Protein AF-A0A3M1KMG3-F1 (afdb_monomer)

Structure (mmCIF, N/CA/C/O backbone):
data_AF-A0A3M1KMG3-F1
#
_entry.id   AF-A0A3M1KMG3-F1
#
loop_
_atom_site.group_PDB
_atom_site.id
_atom_site.type_symbol
_atom_site.label_atom_id
_atom_site.label_alt_id
_atom_site.label_comp_id
_atom_site.label_asym_id
_atom_site.label_entity_id
_atom_site.label_seq_id
_atom_site.pdbx_PDB_ins_code
_atom_site.Cartn_x
_atom_site.Cartn_y
_atom_site.Cartn_z
_atom_site.occupancy
_atom_site.B_iso_or_equiv
_atom_site.auth_seq_id
_atom_site.auth_comp_id
_atom_site.auth_asym_id
_atom_site.auth_atom_id
_atom_site.pdbx_PDB_model_num
ATOM 1 N N . GLY A 1 1 ? -8.372 11.727 -10.328 1.00 74.56 1 GLY A N 1
ATOM 2 C CA . GLY A 1 1 ? -6.940 11.901 -10.640 1.00 74.56 1 GLY A CA 1
ATOM 3 C C . GLY A 1 1 ? -6.378 10.690 -11.360 1.00 74.56 1 GLY A C 1
ATOM 4 O O . GLY A 1 1 ? -6.313 10.718 -12.580 1.00 74.56 1 GLY A O 1
ATOM 5 N N . GLY A 1 2 ? -6.041 9.618 -10.631 1.00 82.12 2 GLY A N 1
ATOM 6 C CA . GLY A 1 2 ? -5.349 8.439 -11.186 1.00 82.12 2 GLY A CA 1
ATOM 7 C C . GLY A 1 2 ? -6.003 7.797 -12.419 1.00 82.12 2 GLY A C 1
ATOM 8 O O . GLY A 1 2 ? -5.312 7.538 -13.397 1.00 82.12 2 GLY A O 1
ATOM 9 N N . LEU A 1 3 ? -7.334 7.635 -12.431 1.00 86.25 3 LEU A N 1
ATOM 10 C CA . LEU A 1 3 ? -8.061 7.085 -13.588 1.00 86.25 3 LEU A CA 1
ATOM 11 C C . LEU A 1 3 ? -7.868 7.916 -14.868 1.00 86.25 3 LEU A C 1
ATOM 13 O O . LEU A 1 3 ? -7.639 7.359 -15.932 1.00 86.25 3 LEU A O 1
ATOM 17 N N . VAL A 1 4 ? -7.913 9.246 -14.764 1.00 91.81 4 VAL A N 1
ATOM 18 C CA . VAL A 1 4 ? -7.732 10.141 -15.920 1.00 91.81 4 VAL A CA 1
ATOM 19 C C . VAL A 1 4 ? -6.320 9.999 -16.490 1.00 91.81 4 VAL A C 1
ATOM 21 O O . VAL A 1 4 ? -6.155 9.910 -17.699 1.00 91.81 4 VAL A O 1
ATOM 24 N N . VAL A 1 5 ? -5.308 9.906 -15.622 1.00 92.19 5 VAL A N 1
ATOM 25 C CA . VAL A 1 5 ? -3.907 9.703 -16.029 1.00 92.19 5 VAL A CA 1
ATOM 26 C C . VAL A 1 5 ? -3.714 8.344 -16.710 1.00 92.19 5 VAL A C 1
ATOM 28 O O . VAL A 1 5 ? -3.019 8.256 -17.720 1.00 92.19 5 VAL A O 1
ATOM 31 N N . ALA A 1 6 ? -4.374 7.295 -16.207 1.00 91.88 6 ALA A N 1
ATOM 32 C CA . ALA A 1 6 ? -4.350 5.981 -16.841 1.00 91.88 6 ALA A CA 1
ATOM 33 C C . ALA A 1 6 ? -4.988 6.006 -18.240 1.00 91.88 6 ALA A C 1
ATOM 35 O O . ALA A 1 6 ? -4.397 5.491 -19.187 1.00 91.88 6 ALA A O 1
ATOM 36 N N . LEU A 1 7 ? -6.147 6.660 -18.386 1.00 94.19 7 LEU A N 1
ATOM 37 C CA . LEU A 1 7 ? -6.834 6.825 -19.673 1.00 94.19 7 LEU A CA 1
ATOM 38 C C . LEU A 1 7 ? -6.063 7.723 -20.655 1.00 94.19 7 LEU A C 1
ATOM 40 O O . LEU A 1 7 ? -6.199 7.559 -21.862 1.00 94.19 7 LEU A O 1
ATOM 44 N N . ALA A 1 8 ? -5.214 8.624 -20.156 1.00 94.56 8 ALA A N 1
ATOM 45 C CA . ALA A 1 8 ? -4.335 9.474 -20.962 1.00 94.56 8 ALA A CA 1
ATOM 46 C C . ALA A 1 8 ? -3.064 8.760 -21.474 1.00 94.56 8 ALA A C 1
ATOM 48 O O . ALA A 1 8 ? -2.167 9.416 -21.999 1.00 94.56 8 ALA A O 1
ATOM 49 N N . GLY A 1 9 ? -2.960 7.435 -21.308 1.00 94.75 9 GLY A N 1
ATOM 50 C CA . GLY A 1 9 ? -1.845 6.628 -21.818 1.00 94.75 9 GLY A CA 1
ATOM 51 C C . GLY A 1 9 ? -0.733 6.338 -20.806 1.00 94.75 9 GLY A C 1
ATOM 52 O O . GLY A 1 9 ? 0.271 5.735 -21.174 1.00 94.75 9 GLY A O 1
ATOM 53 N N . TRP A 1 10 ? -0.909 6.704 -19.531 1.00 95.00 10 TRP A N 1
ATOM 54 C CA . TRP A 1 10 ? 0.090 6.494 -18.473 1.00 95.00 10 TRP A CA 1
ATOM 55 C C . TRP A 1 10 ? -0.447 5.566 -17.370 1.00 95.00 10 TRP A C 1
ATOM 57 O O . TRP A 1 10 ? -0.607 5.991 -16.220 1.00 95.00 10 TRP A O 1
ATOM 67 N N . PRO A 1 11 ? -0.747 4.288 -17.680 1.00 93.50 11 PRO A N 1
ATOM 68 C CA . PRO A 1 11 ? -1.452 3.385 -16.769 1.00 93.50 11 PRO A CA 1
ATOM 69 C C . PRO A 1 11 ? -0.695 3.137 -15.463 1.00 93.50 11 PRO A C 1
ATOM 71 O O . PRO A 1 11 ? -1.305 3.158 -14.397 1.00 93.50 11 PRO A O 1
ATOM 74 N N . LEU A 1 12 ? 0.633 2.977 -15.516 1.00 94.44 12 LEU A N 1
ATOM 75 C CA . LEU A 1 12 ? 1.439 2.745 -14.316 1.00 94.44 12 LEU A CA 1
ATOM 76 C C . LEU A 1 12 ? 1.440 3.968 -13.386 1.00 94.44 12 LEU A C 1
ATOM 78 O O . LEU A 1 12 ? 1.314 3.819 -12.173 1.00 94.44 12 LEU A O 1
ATOM 82 N N . ILE A 1 13 ? 1.513 5.180 -13.939 1.00 94.88 13 ILE A N 1
ATOM 83 C CA . ILE A 1 13 ? 1.438 6.421 -13.155 1.00 94.88 13 ILE A CA 1
ATOM 84 C C . ILE A 1 13 ? 0.032 6.604 -12.571 1.00 94.88 13 ILE A C 1
ATOM 86 O O . ILE A 1 13 ? -0.115 6.948 -11.398 1.00 94.88 13 IL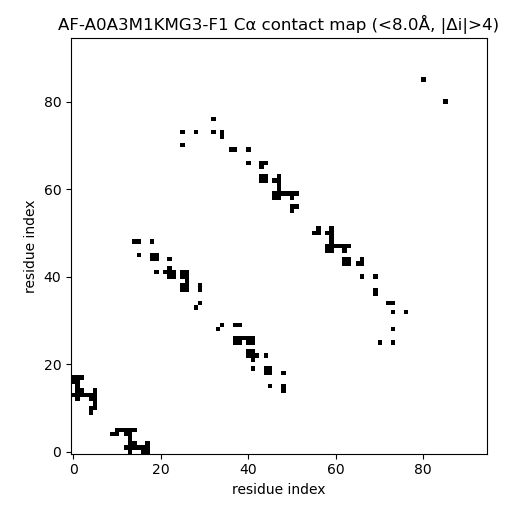E A O 1
ATOM 90 N N . GLY A 1 14 ? -1.009 6.320 -13.359 1.00 96.31 14 GLY A N 1
ATOM 91 C CA . GLY A 1 14 ? -2.395 6.354 -12.895 1.00 96.31 14 GLY A CA 1
ATOM 92 C C . GLY A 1 14 ? -2.658 5.381 -11.742 1.00 96.31 14 GLY A C 1
ATOM 93 O O . GLY A 1 14 ? -3.281 5.765 -10.747 1.00 96.31 14 GLY A O 1
ATOM 94 N N . LEU A 1 15 ? -2.117 4.160 -11.834 1.00 95.56 15 LEU A N 1
ATOM 95 C CA . LEU A 1 15 ? -2.139 3.163 -10.762 1.00 95.56 15 LEU A CA 1
ATOM 96 C C . LEU A 1 15 ? -1.401 3.665 -9.517 1.00 95.56 15 LEU A C 1
ATOM 98 O O . LEU A 1 15 ? -1.947 3.586 -8.421 1.00 95.56 15 LEU A O 1
ATOM 102 N N . GLY A 1 16 ? -0.204 4.233 -9.681 1.00 95.56 16 GLY A N 1
ATOM 103 C CA . GLY A 1 16 ? 0.562 4.818 -8.579 1.00 95.56 16 GLY A CA 1
ATOM 104 C C . GLY A 1 16 ? -0.225 5.901 -7.844 1.00 95.56 16 GLY A C 1
ATOM 105 O O . GLY A 1 16 ? -0.319 5.877 -6.620 1.00 95.56 16 GLY A O 1
ATOM 106 N N . GLY A 1 17 ? -0.894 6.791 -8.581 1.00 94.94 17 GLY A N 1
ATOM 107 C CA . GLY A 1 17 ? -1.774 7.803 -7.996 1.00 94.94 17 GLY A CA 1
ATOM 108 C C . GLY A 1 17 ? -2.923 7.201 -7.179 1.00 94.94 17 GLY A C 1
ATOM 109 O O . GLY A 1 17 ? -3.190 7.660 -6.069 1.00 94.94 17 GLY A O 1
ATOM 110 N N . ALA A 1 18 ? -3.582 6.154 -7.687 1.00 95.50 18 ALA A N 1
ATOM 111 C CA . ALA A 1 18 ? -4.628 5.452 -6.941 1.00 95.50 18 ALA A CA 1
ATOM 112 C C . ALA A 1 18 ? -4.072 4.788 -5.667 1.00 95.50 18 ALA A C 1
ATOM 114 O O . ALA A 1 18 ? -4.637 4.940 -4.582 1.00 95.50 18 ALA A O 1
ATOM 115 N N . LEU A 1 19 ? -2.925 4.118 -5.768 1.00 96.44 19 LEU A N 1
ATOM 116 C CA . LEU A 1 19 ? -2.268 3.459 -4.642 1.00 96.44 19 LEU A CA 1
ATOM 117 C C . LEU A 1 19 ? -1.813 4.448 -3.566 1.00 96.44 19 LEU A C 1
ATOM 119 O O . LEU A 1 19 ? -2.000 4.167 -2.388 1.00 96.44 19 LEU A O 1
ATOM 123 N N . VAL A 1 20 ? -1.309 5.626 -3.941 1.00 95.75 20 VAL A N 1
ATOM 124 C CA . VAL A 1 20 ? -0.979 6.700 -2.989 1.00 95.75 20 VAL A CA 1
ATOM 125 C C . VAL A 1 20 ? -2.227 7.161 -2.238 1.00 95.75 20 VAL A C 1
ATOM 127 O O . VAL A 1 20 ? -2.190 7.275 -1.013 1.00 95.75 20 VAL A O 1
ATOM 130 N N . THR A 1 21 ? -3.351 7.370 -2.935 1.00 95.50 21 THR A N 1
ATOM 131 C CA . THR A 1 21 ? -4.601 7.766 -2.265 1.00 95.50 21 THR A CA 1
ATOM 132 C C . THR A 1 21 ? -5.104 6.698 -1.295 1.00 95.50 21 THR A C 1
ATOM 134 O O . THR A 1 21 ? -5.471 7.020 -0.167 1.00 95.50 21 THR A O 1
ATOM 137 N N . LEU A 1 22 ? -5.059 5.423 -1.692 1.00 95.69 22 LEU A N 1
ATOM 138 C CA . LEU A 1 22 ? -5.482 4.309 -0.845 1.00 95.69 22 LEU A CA 1
ATOM 139 C C . LEU A 1 22 ? -4.518 4.082 0.329 1.00 95.69 22 LEU A C 1
ATOM 141 O O . LEU A 1 22 ? -4.959 3.841 1.448 1.00 95.69 22 LEU A O 1
ATOM 145 N N . GLY A 1 23 ? -3.208 4.196 0.104 1.00 96.25 23 GLY A N 1
ATOM 146 C CA . GLY A 1 23 ? -2.192 4.102 1.151 1.00 96.25 23 GLY A CA 1
ATOM 147 C C . GLY A 1 23 ? -2.350 5.206 2.194 1.00 96.25 23 GLY A C 1
ATOM 148 O O . GLY A 1 23 ? -2.354 4.920 3.390 1.00 96.25 23 GLY A O 1
ATOM 149 N N . GLY A 1 24 ? -2.565 6.449 1.749 1.00 95.62 24 GLY A N 1
ATOM 150 C CA . GLY A 1 24 ? -2.854 7.582 2.629 1.00 95.62 24 GLY A CA 1
ATOM 151 C C . GLY A 1 24 ? -4.150 7.401 3.424 1.00 95.62 24 GLY A C 1
ATOM 152 O O . GLY A 1 24 ? -4.177 7.680 4.622 1.00 95.62 24 GLY A O 1
ATOM 153 N N . LEU A 1 25 ? -5.199 6.864 2.792 1.00 94.81 25 LEU A N 1
ATOM 154 C CA . LEU A 1 25 ? -6.442 6.503 3.477 1.00 94.81 25 LEU A CA 1
ATOM 155 C C . LEU A 1 25 ? -6.195 5.444 4.562 1.00 94.81 25 LEU A C 1
ATOM 157 O O . LEU A 1 25 ? -6.604 5.642 5.702 1.00 94.81 25 LEU A O 1
ATOM 161 N N . GLY A 1 26 ? -5.469 4.369 4.245 1.00 95.06 26 GLY A N 1
ATOM 162 C CA . GLY A 1 26 ? -5.112 3.341 5.226 1.00 95.06 26 GLY A CA 1
ATOM 163 C C . GLY A 1 26 ? -4.330 3.904 6.416 1.00 95.06 26 GLY A C 1
ATOM 164 O O . GLY A 1 26 ? -4.666 3.617 7.563 1.00 95.06 26 GLY A O 1
ATOM 165 N N . TYR A 1 27 ? -3.349 4.773 6.156 1.00 95.69 27 TYR A N 1
ATOM 166 C CA . TYR A 1 27 ? -2.576 5.440 7.206 1.00 95.69 27 TYR A CA 1
ATOM 167 C C . TYR A 1 27 ? -3.442 6.329 8.108 1.00 95.69 27 TYR A C 1
ATOM 169 O O . TYR A 1 27 ? -3.312 6.282 9.328 1.00 95.69 27 TYR A O 1
ATOM 177 N N . LYS A 1 28 ? -4.365 7.112 7.537 1.00 93.25 28 LYS A N 1
ATOM 178 C CA . LYS A 1 28 ? -5.302 7.928 8.324 1.00 93.25 28 LYS A CA 1
ATOM 179 C C . LYS A 1 28 ? -6.166 7.048 9.231 1.00 93.25 28 LYS A C 1
ATOM 181 O O . LYS A 1 28 ? -6.275 7.308 10.426 1.00 93.25 28 LYS A O 1
ATOM 186 N N . GLU A 1 29 ? -6.766 6.004 8.666 1.00 92.44 29 GLU A N 1
ATOM 187 C CA . GLU A 1 29 ? -7.710 5.137 9.376 1.00 92.44 29 GLU A CA 1
ATOM 188 C C . GLU A 1 29 ? -7.026 4.244 10.428 1.00 92.44 29 GLU A C 1
ATOM 190 O O . GLU A 1 29 ? -7.682 3.776 11.361 1.00 92.44 29 GLU A O 1
ATOM 195 N N . TYR A 1 30 ? -5.700 4.069 10.370 1.00 91.75 30 TYR A N 1
ATOM 196 C CA . TYR A 1 30 ? -4.938 3.473 11.473 1.00 91.75 30 TYR A CA 1
ATOM 197 C C . TYR A 1 30 ? -5.159 4.219 12.796 1.00 91.75 30 TYR A C 1
ATOM 199 O O . TYR A 1 30 ? -5.275 3.580 13.840 1.00 91.75 30 TYR A O 1
ATOM 207 N N . HIS A 1 31 ? -5.299 5.547 12.779 1.00 88.44 31 HIS A N 1
ATOM 208 C CA . HIS A 1 31 ? -5.580 6.306 13.999 1.00 88.44 31 HIS A CA 1
ATOM 209 C C . HIS A 1 31 ? -6.984 6.040 14.564 1.00 88.44 31 HIS A C 1
ATOM 211 O O . HIS A 1 31 ? -7.177 6.153 15.774 1.00 88.44 31 HIS A O 1
ATOM 217 N N . CYS A 1 32 ? -7.933 5.645 13.712 1.00 86.88 32 CYS A N 1
ATOM 218 C CA . CYS A 1 32 ? -9.305 5.322 14.097 1.00 86.88 32 CYS A CA 1
ATOM 219 C C . CYS A 1 32 ? -9.427 3.883 14.623 1.00 86.88 32 CYS A C 1
ATOM 221 O O . CYS A 1 32 ? -9.955 3.671 15.711 1.00 86.88 32 CYS A O 1
ATOM 223 N N . PHE A 1 33 ? -8.904 2.895 13.888 1.00 89.25 33 PHE A N 1
ATOM 224 C CA . PHE A 1 33 ? -9.109 1.470 14.196 1.00 89.25 33 PHE A CA 1
ATOM 225 C C . PHE A 1 33 ? -7.926 0.782 14.877 1.00 89.25 33 PHE A C 1
ATOM 227 O O . PHE A 1 33 ? -8.083 -0.313 15.411 1.00 89.25 33 PHE A O 1
ATOM 234 N N . ARG A 1 34 ? -6.731 1.386 14.830 1.00 90.12 34 ARG A N 1
ATOM 235 C CA . ARG A 1 34 ? -5.475 0.840 15.376 1.00 90.12 34 ARG A CA 1
ATOM 236 C C . ARG A 1 34 ? -5.157 -0.585 14.902 1.00 90.12 34 ARG A C 1
ATOM 238 O O . ARG A 1 34 ? -4.565 -1.369 15.640 1.00 90.12 34 ARG A O 1
ATOM 245 N N . VAL A 1 35 ? -5.522 -0.920 13.660 1.00 91.12 35 VAL A N 1
ATOM 246 C CA . VAL A 1 35 ? -5.192 -2.214 13.038 1.00 91.12 35 VAL A CA 1
ATOM 247 C C . VAL A 1 35 ? -3.663 -2.350 12.943 1.00 91.12 35 VAL A C 1
ATOM 249 O O . VAL A 1 35 ? -3.024 -1.518 12.289 1.00 91.12 35 VAL A O 1
ATOM 252 N N . PRO A 1 36 ? -3.047 -3.377 13.559 1.00 92.44 36 PRO A N 1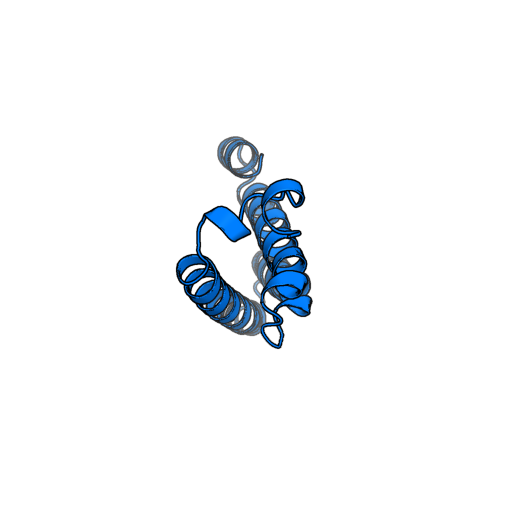
ATOM 253 C CA . PRO A 1 36 ? -1.602 -3.565 13.507 1.00 92.44 36 PRO A CA 1
ATOM 254 C C . PRO A 1 36 ? -1.090 -3.654 12.066 1.00 92.44 36 PRO A C 1
ATOM 256 O O . PRO A 1 36 ? -1.676 -4.328 11.224 1.00 92.44 36 PRO A O 1
ATOM 259 N N . GLY A 1 37 ? 0.008 -2.957 11.774 1.00 93.25 37 GLY A N 1
ATOM 260 C CA . GLY A 1 37 ? 0.618 -2.941 10.440 1.00 93.25 37 GLY A CA 1
ATOM 261 C C . GLY A 1 37 ? -0.035 -1.986 9.434 1.00 93.25 37 GLY A C 1
ATOM 262 O O . GLY A 1 37 ? 0.617 -1.632 8.456 1.00 93.25 37 GLY A O 1
ATOM 263 N N . LEU A 1 38 ? -1.244 -1.474 9.690 1.00 94.00 38 LEU A N 1
ATOM 264 C CA . LEU A 1 38 ? -1.929 -0.549 8.776 1.00 94.00 38 LEU A CA 1
ATOM 265 C C . LEU A 1 38 ? -1.216 0.814 8.656 1.00 94.00 38 LEU A C 1
ATOM 267 O O . LEU A 1 38 ? -1.258 1.446 7.605 1.00 94.00 38 LEU A O 1
ATOM 271 N N . GLN A 1 39 ? -0.458 1.235 9.674 1.00 95.62 39 GLN A N 1
ATOM 272 C CA . GLN A 1 39 ? 0.446 2.394 9.580 1.00 95.62 39 GLN A CA 1
ATOM 273 C C . GLN A 1 39 ? 1.537 2.235 8.501 1.00 95.62 39 GLN A C 1
ATOM 275 O O . GLN A 1 39 ? 2.076 3.223 8.013 1.00 95.62 39 GLN A O 1
ATOM 280 N N . LEU A 1 40 ? 1.858 0.997 8.107 1.00 97.25 40 LEU A N 1
ATOM 281 C CA . LEU A 1 40 ? 2.811 0.687 7.038 1.00 97.25 40 LEU A CA 1
ATOM 282 C C . LEU A 1 40 ? 2.123 0.515 5.674 1.00 97.25 40 LEU A C 1
ATOM 284 O O . LEU A 1 40 ? 2.800 0.218 4.692 1.00 97.25 40 LEU A O 1
ATOM 288 N N . GLN A 1 41 ? 0.805 0.726 5.576 1.00 97.25 41 GLN A N 1
ATOM 289 C CA . GLN A 1 41 ? 0.068 0.603 4.316 1.00 97.25 41 GLN A CA 1
ATOM 290 C C . GLN A 1 41 ? 0.689 1.418 3.169 1.00 97.25 41 GLN A C 1
ATOM 292 O O . GLN A 1 41 ? 0.854 0.841 2.093 1.00 97.25 41 GLN A O 1
ATOM 297 N N . PRO A 1 42 ? 1.103 2.695 3.362 1.00 97.25 42 PRO A N 1
ATOM 298 C CA . PRO A 1 42 ? 1.767 3.467 2.309 1.00 97.25 42 PRO A CA 1
ATOM 299 C C . PRO A 1 42 ? 3.050 2.807 1.791 1.00 97.25 42 PRO A C 1
ATOM 301 O O . PRO A 1 42 ? 3.332 2.860 0.596 1.00 97.25 42 PRO A O 1
ATOM 304 N N . LEU A 1 43 ? 3.812 2.157 2.675 1.00 97.94 43 LEU A N 1
ATOM 305 C CA . LEU A 1 43 ? 5.050 1.476 2.309 1.00 97.94 43 LEU A CA 1
ATOM 306 C C . LEU A 1 43 ? 4.761 0.237 1.457 1.00 97.94 43 LEU A C 1
ATOM 308 O O . LEU A 1 43 ? 5.383 0.062 0.412 1.00 97.94 43 LEU A O 1
ATOM 312 N N . TRP A 1 44 ? 3.796 -0.598 1.855 1.00 97.81 44 TRP A N 1
ATOM 313 C CA . TRP A 1 44 ? 3.452 -1.809 1.103 1.00 97.81 44 TRP A CA 1
ATOM 314 C C . TRP A 1 44 ? 2.926 -1.498 -0.297 1.00 97.81 44 TRP A C 1
ATOM 316 O O . TRP A 1 44 ? 3.348 -2.132 -1.263 1.00 97.81 44 TRP A O 1
ATOM 326 N N . VAL A 1 45 ? 2.070 -0.481 -0.440 1.00 97.69 45 VAL A N 1
ATOM 327 C CA . VAL A 1 45 ? 1.580 -0.073 -1.766 1.00 97.69 45 VAL A CA 1
ATOM 328 C C . VAL A 1 45 ? 2.676 0.570 -2.622 1.00 97.69 45 VAL A C 1
ATOM 330 O O . VAL A 1 45 ? 2.679 0.369 -3.835 1.00 97.69 45 VAL A O 1
ATOM 333 N N . ALA A 1 46 ? 3.634 1.284 -2.016 1.00 97.12 46 ALA A N 1
ATOM 334 C CA . ALA A 1 46 ? 4.789 1.837 -2.724 1.00 97.12 46 ALA A CA 1
ATOM 335 C C . ALA A 1 46 ? 5.747 0.739 -3.213 1.00 97.12 46 ALA A C 1
ATOM 337 O O . ALA A 1 46 ? 6.189 0.785 -4.359 1.00 97.12 46 ALA A O 1
ATOM 338 N N . LEU A 1 47 ? 6.023 -0.272 -2.380 1.00 97.44 47 LEU A N 1
ATOM 339 C CA . LEU A 1 47 ? 6.835 -1.435 -2.751 1.00 97.44 47 LEU A CA 1
ATOM 340 C C . LEU A 1 47 ? 6.168 -2.270 -3.846 1.00 97.44 47 LEU A C 1
ATOM 342 O O . LEU A 1 47 ? 6.839 -2.680 -4.789 1.00 97.44 47 LEU A O 1
ATOM 346 N N . PHE A 1 48 ? 4.851 -2.476 -3.752 1.00 97.69 48 PHE A N 1
ATOM 347 C CA . PHE A 1 48 ? 4.081 -3.122 -4.811 1.00 97.69 48 PHE A CA 1
ATOM 348 C C . PHE A 1 48 ? 4.213 -2.349 -6.126 1.00 97.69 48 PHE A C 1
ATOM 350 O O . PHE A 1 48 ? 4.642 -2.916 -7.123 1.00 97.69 48 PHE A O 1
ATOM 357 N N . TRP A 1 49 ? 3.915 -1.047 -6.118 1.00 97.44 49 TRP A N 1
ATOM 358 C CA . TRP A 1 49 ? 3.967 -0.213 -7.318 1.00 97.44 49 TRP A CA 1
ATOM 359 C C . TRP A 1 49 ? 5.367 -0.132 -7.936 1.00 97.44 49 TRP A C 1
ATOM 361 O O . TRP A 1 49 ? 5.499 -0.259 -9.150 1.00 97.44 49 TRP A O 1
ATOM 371 N N . GLY A 1 50 ? 6.405 0.050 -7.114 1.00 95.94 50 GLY A N 1
ATOM 372 C CA . GLY A 1 50 ? 7.797 0.126 -7.563 1.00 95.94 50 GLY A CA 1
ATOM 373 C C . GLY A 1 50 ? 8.357 -1.211 -8.052 1.00 95.94 50 GLY A C 1
ATOM 374 O O . GLY A 1 50 ? 9.247 -1.220 -8.898 1.00 95.94 50 GLY A O 1
ATOM 375 N N . GLY A 1 51 ? 7.816 -2.336 -7.575 1.00 95.69 51 GLY A N 1
ATOM 376 C CA . GLY A 1 51 ? 8.181 -3.672 -8.043 1.00 95.69 51 GLY A CA 1
ATOM 377 C C . GLY A 1 51 ? 7.703 -3.978 -9.465 1.00 95.69 51 GLY A C 1
ATOM 378 O O . GLY A 1 51 ? 8.393 -4.701 -10.182 1.00 95.69 51 GLY A O 1
ATOM 379 N N . LEU A 1 52 ? 6.580 -3.387 -9.898 1.00 94.88 52 LEU A N 1
ATOM 380 C CA . LEU A 1 52 ? 5.995 -3.613 -11.226 1.00 94.88 52 LEU A CA 1
ATOM 381 C C . LEU A 1 52 ? 6.919 -3.205 -12.394 1.00 94.88 52 LEU A C 1
ATOM 383 O O . LEU A 1 52 ? 7.177 -4.054 -13.242 1.00 94.88 52 LEU A O 1
ATOM 387 N N . PRO A 1 53 ? 7.448 -1.963 -12.485 1.00 94.69 53 PRO A N 1
ATOM 388 C CA . PRO A 1 53 ? 8.320 -1.574 -13.599 1.00 94.69 53 PRO A CA 1
ATOM 389 C C . PRO A 1 53 ? 9.685 -2.270 -13.583 1.00 94.69 53 PRO A C 1
ATOM 391 O O . PRO A 1 53 ? 10.361 -2.295 -14.606 1.00 94.69 53 PRO A O 1
ATOM 394 N N . LEU A 1 54 ? 10.102 -2.798 -12.430 1.00 93.94 54 LEU A N 1
ATOM 395 C CA . LEU A 1 54 ? 11.382 -3.484 -12.250 1.00 93.94 54 LEU A CA 1
ATOM 396 C C . LEU A 1 54 ? 11.277 -5.005 -12.447 1.00 93.94 54 LEU A C 1
ATOM 398 O O . LEU A 1 54 ? 12.275 -5.702 -12.288 1.00 93.94 54 LEU A O 1
ATOM 402 N N . ASP A 1 55 ? 10.076 -5.512 -12.744 1.00 91.38 55 ASP A N 1
ATOM 403 C CA . ASP A 1 55 ? 9.763 -6.937 -12.905 1.00 91.38 55 ASP A CA 1
ATOM 404 C C . ASP A 1 55 ? 10.184 -7.813 -11.704 1.00 91.38 55 ASP A C 1
ATOM 406 O O . ASP A 1 55 ? 10.469 -9.010 -11.804 1.00 91.38 55 ASP A O 1
ATOM 410 N N . VAL A 1 56 ? 10.203 -7.223 -10.502 1.00 95.31 56 VAL A N 1
ATOM 411 C CA . VAL A 1 56 ? 10.544 -7.938 -9.266 1.00 95.31 56 VAL A CA 1
ATOM 412 C C . VAL A 1 56 ? 9.291 -8.653 -8.767 1.00 95.31 56 VAL A C 1
ATOM 414 O O . VAL A 1 56 ? 8.597 -8.203 -7.849 1.00 95.31 56 VAL A O 1
ATOM 417 N N 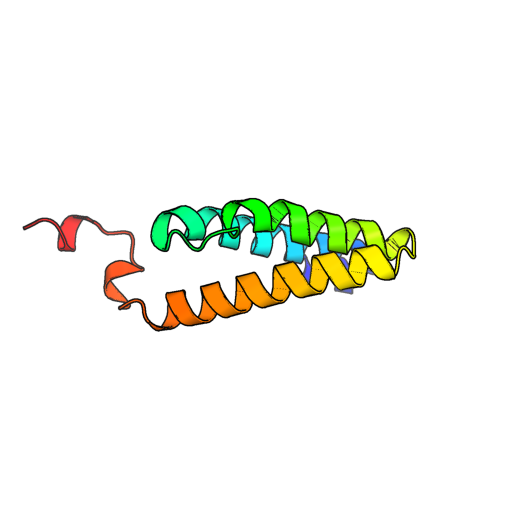. THR A 1 57 ? 8.985 -9.781 -9.408 1.00 93.25 57 THR A N 1
ATOM 418 C CA . THR A 1 57 ? 7.732 -10.527 -9.215 1.00 93.25 57 THR A CA 1
ATOM 419 C C . THR A 1 57 ? 7.518 -10.934 -7.754 1.00 93.25 57 THR A C 1
ATOM 421 O O . THR A 1 57 ? 6.450 -10.692 -7.196 1.00 93.25 57 THR A O 1
ATOM 424 N N . ALA A 1 58 ? 8.541 -11.484 -7.091 1.00 94.88 58 ALA A N 1
ATOM 425 C CA . ALA A 1 58 ? 8.424 -11.929 -5.699 1.00 94.88 58 ALA A CA 1
ATOM 426 C C . ALA A 1 58 ? 8.102 -10.775 -4.730 1.00 94.88 58 ALA A C 1
ATOM 428 O O . ALA A 1 58 ? 7.228 -10.915 -3.873 1.00 94.88 58 ALA A O 1
ATOM 429 N N . LEU A 1 59 ? 8.761 -9.620 -4.896 1.00 94.75 59 LEU A N 1
ATOM 430 C CA . LEU A 1 59 ? 8.504 -8.419 -4.094 1.00 94.75 59 LEU A CA 1
ATOM 431 C C . LEU A 1 59 ? 7.086 -7.897 -4.330 1.00 94.75 59 LEU A C 1
ATOM 433 O O . LEU A 1 59 ? 6.372 -7.609 -3.372 1.00 94.75 59 LEU A O 1
ATOM 437 N N . SER A 1 60 ? 6.681 -7.808 -5.597 1.00 95.56 60 SER A N 1
ATOM 438 C CA . SER A 1 60 ? 5.361 -7.308 -5.984 1.00 95.56 60 SER A CA 1
ATOM 439 C C . SER A 1 60 ? 4.253 -8.186 -5.405 1.00 95.56 60 SER A C 1
ATOM 441 O O . SER A 1 60 ? 3.312 -7.679 -4.801 1.00 95.56 60 SER A O 1
ATOM 443 N N . ILE A 1 61 ? 4.390 -9.511 -5.499 1.00 96.88 61 ILE A N 1
ATOM 444 C CA . ILE A 1 61 ? 3.418 -10.449 -4.926 1.00 96.88 61 ILE A CA 1
ATOM 445 C C . ILE A 1 61 ? 3.359 -10.306 -3.404 1.00 96.88 61 ILE A C 1
ATOM 447 O O . ILE A 1 61 ? 2.270 -10.158 -2.853 1.00 96.88 61 ILE A O 1
ATOM 451 N N . ALA A 1 62 ? 4.506 -10.312 -2.721 1.00 97.75 62 ALA A N 1
ATOM 452 C CA . ALA A 1 62 ? 4.543 -10.233 -1.263 1.00 97.75 62 ALA A CA 1
ATOM 453 C C . ALA A 1 62 ? 3.962 -8.906 -0.741 1.00 97.75 62 ALA A C 1
ATOM 455 O O . ALA A 1 62 ? 3.080 -8.908 0.120 1.00 97.75 62 ALA A O 1
ATOM 456 N N . ALA A 1 63 ? 4.410 -7.775 -1.291 1.00 97.44 63 ALA A N 1
ATOM 457 C CA . ALA A 1 63 ? 3.945 -6.450 -0.891 1.00 97.44 63 ALA A CA 1
ATOM 458 C C . ALA A 1 63 ? 2.464 -6.231 -1.241 1.00 97.44 63 ALA A C 1
ATOM 460 O O . ALA A 1 63 ? 1.706 -5.710 -0.422 1.00 97.44 63 ALA A O 1
ATOM 461 N N . GLY A 1 64 ? 2.034 -6.681 -2.425 1.00 97.56 64 GLY A N 1
ATOM 462 C CA . GLY A 1 64 ? 0.642 -6.610 -2.864 1.00 97.56 64 GLY A CA 1
ATOM 463 C C . GLY A 1 64 ? -0.290 -7.456 -1.997 1.00 97.56 64 GLY A C 1
ATOM 464 O O . GLY A 1 64 ? -1.346 -6.975 -1.589 1.00 97.56 64 GLY A O 1
ATOM 465 N N . ALA A 1 65 ? 0.114 -8.681 -1.646 1.00 98.12 65 ALA A N 1
ATOM 466 C CA . ALA A 1 65 ? -0.660 -9.557 -0.768 1.00 98.12 65 ALA A CA 1
ATOM 467 C C . ALA A 1 65 ? -0.822 -8.956 0.637 1.00 98.12 65 ALA A C 1
ATOM 469 O O . ALA A 1 65 ? -1.935 -8.919 1.163 1.00 98.12 65 ALA A O 1
ATOM 470 N N . LEU A 1 66 ? 0.260 -8.427 1.221 1.00 97.75 66 LEU A N 1
ATOM 471 C CA . LEU A 1 66 ? 0.210 -7.759 2.525 1.00 97.75 66 LEU A CA 1
ATOM 472 C C . LEU A 1 66 ? -0.697 -6.522 2.495 1.00 97.75 66 LEU A C 1
ATOM 474 O O . LEU A 1 66 ? -1.565 -6.380 3.358 1.00 97.75 66 LEU A O 1
ATOM 478 N N . ALA A 1 67 ? -0.555 -5.666 1.478 1.00 97.69 67 ALA A N 1
ATOM 479 C CA . ALA A 1 67 ? -1.416 -4.499 1.308 1.00 97.69 67 ALA A CA 1
ATOM 480 C C . ALA A 1 67 ? -2.895 -4.894 1.152 1.00 97.69 67 ALA A C 1
ATOM 482 O O . ALA A 1 67 ? -3.763 -4.272 1.766 1.00 97.69 67 ALA A O 1
ATOM 483 N N . ALA A 1 68 ? -3.191 -5.937 0.371 1.00 97.88 68 ALA A N 1
ATOM 484 C CA . ALA A 1 68 ? -4.551 -6.419 0.147 1.00 97.88 68 ALA A CA 1
ATOM 485 C C . ALA A 1 68 ? -5.197 -6.960 1.431 1.00 97.88 68 ALA A C 1
ATOM 487 O O . ALA A 1 68 ? -6.338 -6.607 1.732 1.00 97.88 68 ALA A O 1
ATOM 488 N N . VAL A 1 69 ? -4.468 -7.758 2.219 1.00 98.19 69 VAL A N 1
ATOM 489 C CA . VAL A 1 69 ? -4.954 -8.264 3.514 1.00 98.19 69 VAL A CA 1
ATOM 490 C C . VAL A 1 69 ? -5.260 -7.109 4.465 1.00 98.19 69 VAL A C 1
ATOM 492 O O . VAL A 1 69 ? -6.335 -7.075 5.061 1.00 98.19 69 VAL A O 1
ATOM 495 N N . LEU A 1 70 ? -4.361 -6.129 4.573 1.00 97.31 70 LEU A N 1
ATOM 496 C CA . LEU A 1 70 ? -4.567 -4.963 5.432 1.00 97.31 70 LEU A CA 1
ATOM 497 C C . LEU A 1 70 ? -5.760 -4.107 4.981 1.00 97.31 70 LEU A C 1
ATOM 499 O O . LEU A 1 70 ? -6.547 -3.676 5.824 1.00 97.31 70 LEU A O 1
ATOM 503 N N . PHE A 1 71 ? -5.953 -3.914 3.671 1.00 97.44 71 PHE A N 1
ATOM 504 C CA . PHE A 1 71 ? -7.143 -3.232 3.154 1.00 97.44 71 PHE A CA 1
ATOM 505 C C . PHE A 1 71 ? -8.427 -4.004 3.435 1.00 97.44 71 PHE A C 1
ATOM 507 O O . PHE A 1 71 ? -9.427 -3.385 3.785 1.00 97.44 71 PHE A O 1
ATOM 514 N N . LEU A 1 72 ? -8.415 -5.333 3.320 1.00 97.50 72 LEU A N 1
ATOM 515 C CA . LEU A 1 72 ? -9.580 -6.155 3.635 1.00 97.50 72 LEU A CA 1
ATOM 516 C C . LEU A 1 72 ? -9.950 -6.038 5.118 1.00 97.50 72 LEU A C 1
ATOM 518 O O . LEU A 1 72 ? -11.115 -5.819 5.447 1.00 97.50 72 LEU A O 1
ATOM 522 N N . VAL A 1 73 ? -8.961 -6.128 6.010 1.00 96.62 73 VAL A N 1
ATOM 523 C CA . VAL A 1 73 ? -9.174 -5.950 7.454 1.00 96.62 73 VAL A CA 1
ATOM 524 C C . VAL A 1 73 ? -9.716 -4.552 7.751 1.00 96.62 73 VAL A C 1
ATOM 526 O O . VAL A 1 73 ? -10.688 -4.425 8.495 1.00 96.62 73 VAL A O 1
ATOM 529 N N . LEU A 1 74 ? -9.144 -3.510 7.136 1.00 95.19 74 LEU A N 1
ATOM 530 C CA . LEU A 1 74 ? -9.639 -2.141 7.269 1.00 95.19 74 LEU A CA 1
ATOM 531 C C . LEU A 1 74 ? -11.074 -1.995 6.747 1.00 95.19 74 LEU A C 1
ATOM 533 O O . LEU A 1 74 ? -11.891 -1.374 7.416 1.00 95.19 74 LEU A O 1
ATOM 537 N N . ALA A 1 75 ? -11.406 -2.569 5.590 1.00 95.06 75 ALA A N 1
ATOM 538 C CA . ALA A 1 75 ? -12.751 -2.504 5.022 1.00 95.06 75 ALA A CA 1
ATOM 539 C C . ALA A 1 75 ? -13.783 -3.149 5.958 1.00 95.06 75 ALA A C 1
ATOM 541 O O . ALA A 1 75 ? -14.827 -2.561 6.228 1.00 95.06 75 ALA A O 1
ATOM 542 N N . ILE A 1 76 ? -13.453 -4.312 6.531 1.00 95.31 76 ILE A N 1
ATOM 543 C CA . ILE A 1 76 ? -14.295 -4.982 7.529 1.00 95.31 76 ILE A CA 1
ATOM 544 C C . ILE A 1 76 ? -14.447 -4.113 8.784 1.00 95.31 76 ILE A C 1
ATOM 546 O O . ILE A 1 76 ? -15.555 -3.985 9.304 1.00 95.31 76 ILE A O 1
ATOM 550 N N . ALA A 1 77 ? -13.361 -3.508 9.274 1.00 91.38 77 ALA A N 1
ATOM 551 C CA . ALA A 1 77 ? -13.405 -2.616 10.432 1.00 91.38 77 ALA A CA 1
ATOM 552 C C . ALA A 1 77 ? -14.273 -1.375 10.162 1.00 91.38 77 ALA A C 1
ATOM 554 O O . ALA A 1 77 ? -15.118 -1.031 10.987 1.00 91.38 77 ALA A O 1
ATOM 555 N N . LYS A 1 78 ? -14.134 -0.769 8.977 1.00 90.00 78 LYS A N 1
ATOM 556 C CA . LYS A 1 78 ? -14.916 0.391 8.538 1.00 90.00 78 LYS A CA 1
ATOM 557 C C . LYS A 1 78 ? -16.399 0.058 8.390 1.00 90.00 78 LYS A C 1
ATOM 559 O O . LYS A 1 78 ? -17.226 0.839 8.829 1.00 90.00 78 LYS A O 1
ATOM 564 N N . TRP A 1 79 ? -16.757 -1.111 7.859 1.00 91.50 79 TRP A N 1
ATOM 565 C CA . TRP A 1 79 ? -18.163 -1.535 7.762 1.00 91.50 79 TRP A CA 1
ATOM 566 C C . TRP A 1 79 ? -18.827 -1.818 9.107 1.00 91.50 79 TRP A C 1
ATOM 568 O O . TRP A 1 79 ? -20.04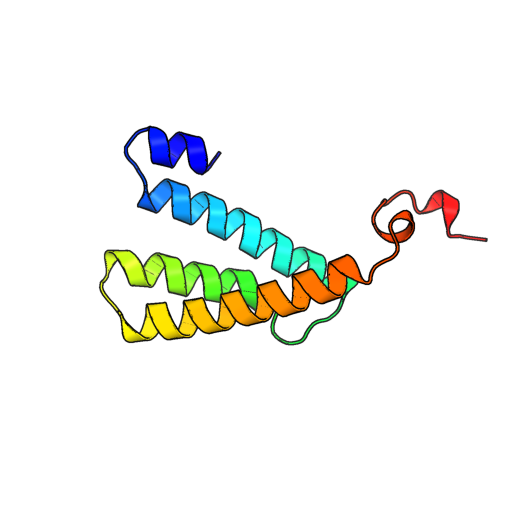3 -1.709 9.222 1.00 91.50 79 TRP A O 1
ATOM 578 N N . ARG A 1 80 ? -18.047 -2.198 10.121 1.00 89.12 80 ARG A N 1
ATOM 579 C CA . ARG A 1 80 ? -18.554 -2.386 11.487 1.00 89.12 80 ARG A CA 1
ATOM 580 C C . ARG A 1 80 ? -18.704 -1.065 12.244 1.00 89.12 80 ARG A C 1
ATOM 582 O O . ARG A 1 80 ? -19.284 -1.069 13.326 1.00 89.12 80 ARG A O 1
ATOM 589 N N . MET A 1 81 ? -18.173 0.032 11.705 1.00 84.88 81 MET A N 1
ATOM 590 C CA . MET A 1 81 ? -18.268 1.355 12.305 1.00 84.88 81 MET A CA 1
ATOM 591 C C . MET A 1 81 ? -19.667 1.944 12.065 1.00 84.88 81 MET A C 1
ATOM 593 O O . MET A 1 81 ? -20.102 2.015 10.914 1.00 84.88 81 MET A O 1
ATOM 597 N N . PRO A 1 82 ? -20.378 2.380 13.117 1.00 82.25 82 PRO A N 1
ATOM 598 C CA . PRO A 1 82 ? -21.638 3.095 12.962 1.00 82.25 82 PRO A CA 1
ATOM 599 C C . PRO A 1 82 ? -21.422 4.442 12.241 1.00 82.25 82 PRO A C 1
ATOM 601 O O . PRO A 1 82 ? -20.403 5.106 12.437 1.00 82.25 82 PRO A O 1
ATOM 604 N N . LEU A 1 83 ? -22.356 4.818 11.361 1.00 72.12 83 LEU A N 1
ATOM 605 C CA . LEU A 1 83 ? -22.198 5.937 10.415 1.00 72.12 83 LEU A CA 1
ATOM 606 C C . LEU A 1 83 ? -22.057 7.308 11.099 1.00 72.12 83 LEU A C 1
ATOM 608 O O . LEU A 1 83 ? -21.421 8.215 10.571 1.00 72.12 83 LEU A O 1
ATOM 612 N N . ASP A 1 84 ? -22.650 7.454 12.275 1.00 71.69 84 ASP A N 1
ATOM 613 C CA . ASP A 1 84 ? -22.568 8.634 13.127 1.00 71.69 84 ASP A CA 1
ATOM 614 C C . ASP A 1 84 ? -21.107 8.917 13.531 1.00 71.69 84 ASP A C 1
ATOM 616 O O . ASP A 1 84 ? -20.622 10.036 13.349 1.00 71.69 84 ASP A O 1
ATOM 620 N N . TYR A 1 85 ? -20.342 7.894 13.911 1.00 66.62 85 TYR A N 1
ATOM 621 C CA . TYR A 1 85 ? -18.919 8.052 14.229 1.00 66.62 85 TYR A CA 1
ATOM 622 C C . TYR A 1 85 ? -18.029 8.380 13.014 1.00 66.62 85 TYR A C 1
ATOM 624 O O . TYR A 1 85 ? -16.897 8.833 13.199 1.00 66.62 85 TYR A O 1
ATOM 632 N N . ASP A 1 86 ? -18.486 8.123 11.782 1.00 68.06 86 ASP A N 1
ATOM 633 C CA . ASP A 1 86 ? -17.727 8.413 10.552 1.00 68.06 86 ASP A CA 1
ATOM 634 C C . ASP A 1 86 ? -17.778 9.911 10.178 1.00 68.06 86 ASP A C 1
ATOM 636 O O . ASP A 1 86 ? -16.916 10.427 9.462 1.00 68.06 86 ASP A O 1
ATOM 640 N N . ILE A 1 87 ? -18.762 10.647 10.708 1.00 63.12 87 ILE A N 1
ATOM 641 C CA . ILE A 1 87 ? -18.939 12.084 10.483 1.00 63.12 87 ILE A CA 1
ATOM 642 C C . ILE A 1 87 ? -18.182 12.851 11.572 1.00 63.12 87 ILE A C 1
ATOM 644 O O . ILE A 1 87 ? -18.534 12.815 12.746 1.00 63.12 87 ILE A O 1
ATOM 648 N N . GLY A 1 88 ? -17.157 13.607 11.173 1.00 56.41 88 G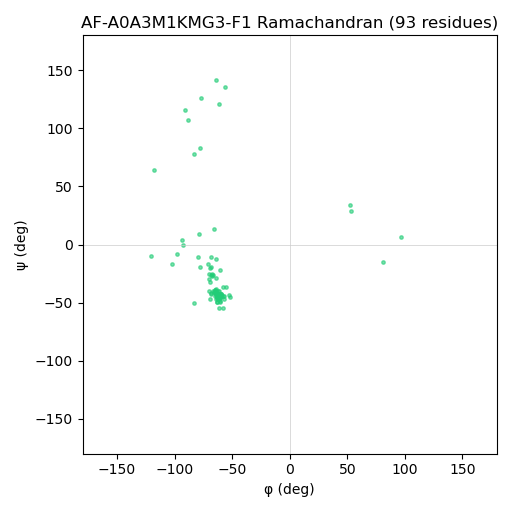LY A N 1
ATOM 649 C CA . GLY A 1 88 ? -16.284 14.380 12.070 1.00 56.41 88 GLY A CA 1
ATOM 650 C C . GLY A 1 88 ? -16.934 15.549 12.828 1.00 56.41 88 GLY A C 1
ATOM 651 O O . GLY A 1 88 ? -16.209 16.377 13.379 1.00 56.41 88 GLY A O 1
ATOM 652 N N . ASP A 1 89 ? -18.266 15.642 12.866 1.00 54.03 89 ASP A N 1
ATOM 653 C CA . ASP A 1 89 ? -18.975 16.616 13.693 1.00 54.03 89 ASP A CA 1
ATOM 654 C C . ASP A 1 89 ? -19.006 16.138 15.150 1.00 54.03 89 ASP A C 1
ATOM 656 O O . ASP A 1 89 ? -19.962 15.526 15.627 1.00 54.03 89 ASP A O 1
ATOM 660 N N . LYS A 1 90 ? -17.914 16.415 15.867 1.00 55.69 90 LYS A N 1
ATOM 661 C CA . LYS A 1 90 ? -17.764 16.053 17.281 1.00 55.69 90 LYS A CA 1
ATOM 662 C C . LYS A 1 90 ? -18.760 16.762 18.211 1.00 55.69 90 LYS A C 1
ATOM 664 O O . LYS A 1 90 ? -18.929 16.305 19.336 1.00 55.69 90 LYS A O 1
ATOM 669 N N . SER A 1 91 ? -19.469 17.799 17.742 1.00 58.41 91 SER A N 1
ATOM 670 C CA . SER A 1 91 ? -20.470 18.531 18.536 1.00 58.41 91 SER A CA 1
ATOM 671 C C . SER A 1 91 ? -21.728 17.718 18.868 1.00 58.41 91 SER A C 1
ATOM 673 O O . SER A 1 91 ? -22.521 18.134 19.708 1.00 58.41 91 SER A O 1
ATOM 675 N N . LYS A 1 92 ? -21.908 16.548 18.239 1.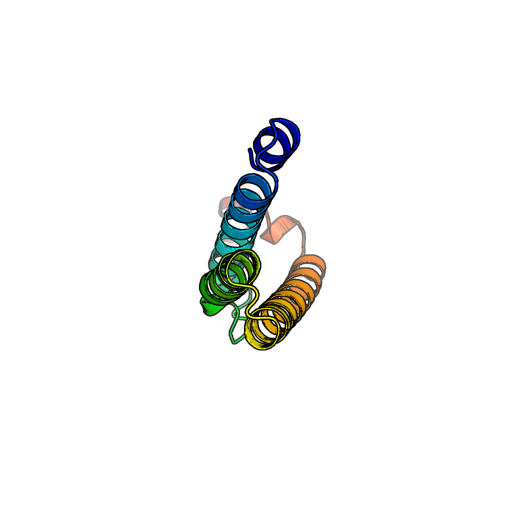00 52.06 92 LYS A N 1
ATOM 676 C CA . LYS A 1 92 ? -23.032 15.635 18.499 1.00 52.06 92 LYS A CA 1
ATOM 677 C C . LYS A 1 92 ? -22.711 14.482 19.456 1.00 52.06 92 LYS A C 1
ATOM 679 O O . LYS A 1 92 ? -23.632 13.760 19.826 1.00 52.06 92 LYS A O 1
ATOM 684 N N . TYR A 1 93 ? -21.442 14.300 19.839 1.00 52.22 93 TYR A N 1
ATOM 685 C CA . TYR A 1 93 ? -20.975 13.130 20.605 1.00 52.22 93 TYR A CA 1
ATOM 686 C C . TYR A 1 93 ? -20.347 13.470 21.962 1.00 52.22 93 TYR A C 1
ATOM 688 O O . TYR A 1 93 ? -20.094 12.561 22.749 1.00 52.22 93 TYR A O 1
ATOM 696 N N . GLU A 1 94 ? -20.095 14.749 22.247 1.00 48.06 94 GLU A N 1
ATOM 697 C CA . GLU A 1 94 ? -19.796 15.216 23.603 1.00 48.06 94 GLU A CA 1
ATOM 698 C C . GLU A 1 94 ? -21.121 15.563 24.300 1.00 48.06 94 GLU A C 1
ATOM 700 O O . GLU A 1 94 ? -21.772 16.548 23.949 1.00 48.06 94 GLU A O 1
ATOM 705 N N . ILE A 1 95 ? -21.528 14.718 25.254 1.00 60.50 95 ILE A N 1
ATOM 706 C CA . ILE A 1 95 ? -22.529 15.025 26.289 1.00 60.50 95 ILE A CA 1
ATOM 707 C C . ILE A 1 95 ? -21.793 15.135 27.621 1.00 60.50 95 ILE A C 1
ATOM 709 O O . ILE A 1 95 ? -20.938 14.251 27.869 1.00 60.50 95 ILE A O 1
#

Solvent-accessible surface area (backbone atoms only — not comparable to full-atom values): 5181 Å² total; per-residue (Å²): 109,23,68,60,40,27,74,72,75,37,50,70,62,10,49,46,46,45,38,52,54,52,14,52,49,38,37,57,47,21,78,76,70,62,50,85,70,25,71,46,26,45,55,27,41,47,46,20,55,59,16,59,88,68,66,38,58,70,54,22,53,54,24,41,51,53,37,49,52,48,48,50,54,47,51,55,54,55,72,70,49,61,72,71,78,73,47,87,64,60,86,81,74,69,127

pLDDT: mean 89.41, std 12.65, range [48.06, 98.19]

Foldseek 3Di:
DLVVCCVVVNNLVSLLVVQQVVLVVLCVCCVVQVDPCSVCLNVLSVQLSVCVVVVVVVSNVVSVVVNVVSVVVSVVVVVVDDVVVVDPPCVVVDD

Secondary structure (DSSP, 8-state):
-HHHHHHTT-HHHHHHHHHHHHHHHHHHHHHHH--TTGGGHHHHHHHHHHHTTTT-HHHHHHHHHHHHHHHHHHHHHHHTS-HHHHS--GGGT--

Mean predicted aligned error: 5.56 Å

Sequence (95 aa):
GGLVVALAGWPLIGLGGALVTLGGLGYKEYHCFRVPGLQLQPLWVALFWGGLPLDVTALSIAAGALAAVLFLVLAIAKWRMPLD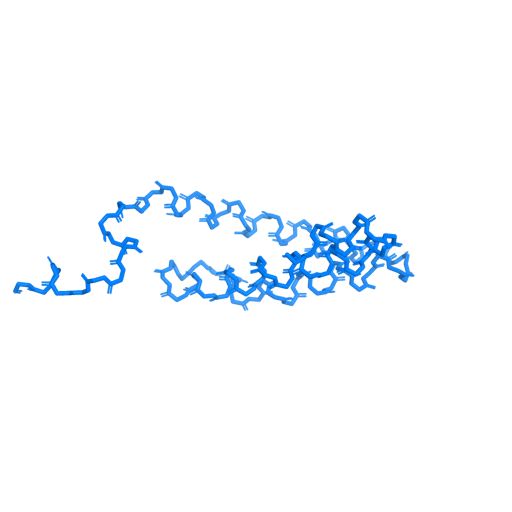YDIGDKSKYEI

Radius of gyration: 15.88 Å; Cα contacts (8 Å, |Δi|>4): 87; chains: 1; bounding box: 34×30×48 Å

=== Feature glossary ===
Legend for the data blocks above and below:

— What the protein is —

The amino-acid sequence is the protein's primary structure: the linear order of residues from the N-terminus to the C-terminus, written in one-letter code. Everything else here — the 3D coordinates, the secondary structure, the domain annotations — is ultimately a consequence of this string.

Functional annotations link the protein to curated databases. InterPro entries identify conserved domains and families by matching the sequence against member-database signatures (Pfam, PROSITE, CDD, …). Gene Ontology (GO) terms describe molecular function, biological process, and cellular component in a controlled vocabulary. CATH places the structure in a hierarchical fold classification (Class/Architecture/Topology/Homologous-superfamily). The organism is the source species.

— Where its atoms are —

Atomic coordinates in PDBx/mmCIF format — the same representation the Protein Data Bank distributes. Each line of the _atom_site loop places one backbone atom in Cartesian space (units: ångströms, origin: arbitrary).

The six renders are orthographic views along the three Cartesian axes in both directions. Representation (cartoon, sticks, or surface) and color scheme (sequence-rainbow or by-chain) vary across proteins so the training set covers all the common visualization conventions.

— Local backbone conformation —

Eight-state secondary structure (DSSP): H is the canonical α-helix, G the tighter 3₁₀-helix, I the wider π-helix; E/B are β-structure, T and S are turns and bends, and '-' is everything else. DSSP derives these from the pattern of main-chain N–H···O=C hydrogen bonds, not from the sequence.

Three-state secondary structure (P-SEA) collapses the eight DSSP classes into helix (a), strand (b), and coil (c). P-SEA assigns these from Cα geometry alone — distances and angles — without requiring backbone oxygens, so it works on any Cα trace.

φ (phi) and ψ (psi) are the two rotatable backbone dihedrals per residue: φ is the C(i-1)–N–Cα–C torsion, ψ is the N–Cα–C–N(i+1) torsion, both in degrees on (−180°, 180°]. α-helical residues cluster near (−60°, −45°); β-strand residues near (−120°, +130°). A Ramachandran plot is simply a scatter of (φ, ψ) for every residue.

— Global shape and packing —

The geometric summary reports three shape descriptors. Rg (radius of gyration) measures how spread out the Cα atoms are about their centre of mass; compact globular proteins have small Rg, elongated or unfolded ones large. Cα contacts (<8 Å, |i−j|>4) count long-range residue pairs in spatial proximity — high for tightly packed folds, near zero for rods or random coil. The bounding-box extents give the protein's footprint along x, y, z in Å.

SASA measures how much of the protein is reachable by solvent. It is computed by rolling a water-sized probe over the atomic surface and summing the exposed area (Å²). Per-residue SASA distinguishes core (buried, low SASA) from surface (exposed, high SASA) residues; total SASA is a whole-molecule size measure.

Plot images: a contact map (which residues are close in 3D, as an N×N binary image), a Ramachandran scatter (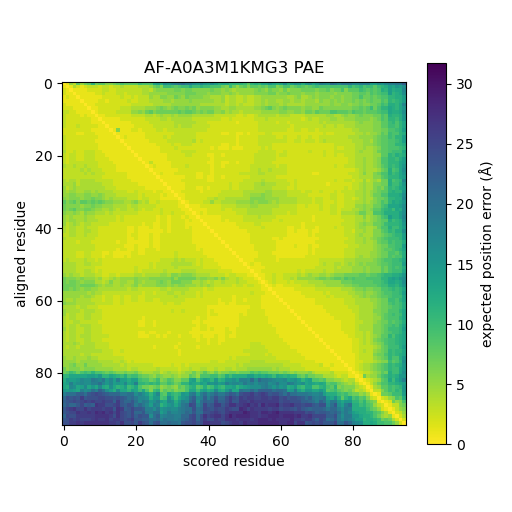backbone torsion angles, revealing secondary-structure composition at a glance), and — for AlphaFold structures — a PAE heatmap (pairwise prediction confidence).

— Structural neighborhood —

A 3Di character summarizes, for each residue, the relative orientation of the Cα frame of its nearest spatial neighbor. Because it encodes fold topology rather than chemistry, 3Di alignments detect remote structural similarity that sequence alignment misses.

The Foldseek neighbor list gives the closest experimentally determined structures in the PDB, ranked by structural alignment. TM-score near 1 means near-identical fold; near 0.3 means only rough topology match. This is how one finds what a novel AlphaFold prediction most resembles in the solved-structure universe.

— Confidence and disorder —

For AlphaFold models, the B-factor field carries pLDDT — the model's own estimate of local accuracy on a 0–100 scale. Regions with pLDDT<50 should be treated as essentially unmodeled; they often correspond to intrinsically disordered segments.

Crystallographic B-factors measure how much each atom's electron density is smeared out, in Å². They rise in mobile loops and surface residues and fall in the buried interior. In AlphaFold models this column is repurp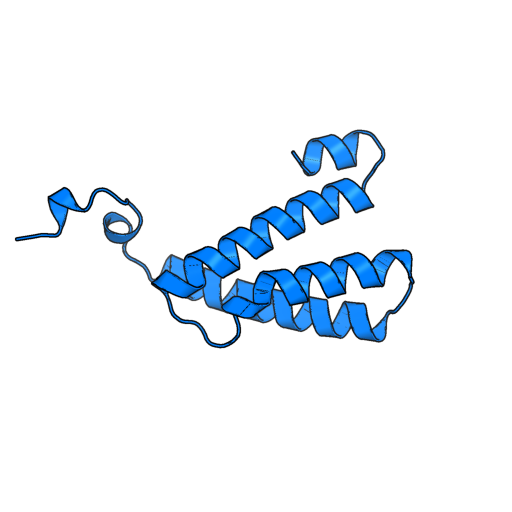osed to hold pLDDT instead.

Predicted Aligned Error (PAE) is an AlphaFold confidence matrix: entry (i, j) is the expected error in the position of residue j, in ångströms, when the prediction is superimposed on the true structure at residue i. Low PAE within a block of residues means that block is internally rigid and well-predicted; high PAE between two blocks means their relative placement is uncertain even if each block individually is confident.